Protein AF-A0A448ZBA7-F1 (afdb_monomer)

Radius of gyration: 34.08 Å; Cα contacts (8 Å, |Δi|>4): 14; chains: 1; bounding box: 59×64×87 Å

Solvent-accessible surface area (backbone atoms only — not comparable to full-atom values): 8946 Å² total; per-residue (Å²): 139,86,84,84,80,83,83,83,81,81,78,79,83,84,76,86,77,92,69,89,80,88,81,77,98,78,75,95,77,88,78,64,75,76,60,48,76,76,42,58,74,66,60,37,53,51,51,53,51,51,52,50,52,55,50,51,53,50,54,54,47,51,52,51,49,53,52,51,49,52,52,49,55,52,51,53,49,52,51,52,52,51,53,49,50,52,50,53,52,51,49,52,53,51,51,51,52,51,50,51,52,52,33,56,74,62,66,31,69,70,54,49,56,72,38,78,79,43,42,65,53,51,54,52,52,49,56,53,55,64,68,72,57,78,77,85,70,80,74,77,90,128

InterPro domains:
  IPR004827 Basic-leucine zipper domain [PF00170] (45-99)
  IPR004827 Basic-leucine zipper domain [PS00036] (51-66)
  IPR004827 Basic-leucine zipper domain [PS50217] (46-102)
  IPR004827 Basic-leucine zipper domain [SM00338] (44-108)
  IPR046347 Basic-leucine zipper domain superfamily [SSF57959] (48-104)

pLDDT: mean 72.99, std 20.83, range [39.5, 98.38]

Secondary structure (DSSP, 8-state):
----------------------S------SSSSSGGGTS-HHHHHHHHHHHHHHHHHHHHHHHHHHHHHHHHHHHHHHHHHHHHHHHHHHHHHHHHHHHHHHHHHTT-HHHHTTSHHHHHHHHHHHHHHHHS-GGGG-----

Sequence (142 aa):
MAGEKQDASLAGNKRDSTGETEGDKSGAVGGDDQNEYELDPEKRREARKMRRIMANRRSARESRERRKKLLTDLQDSVENLTTDNAVLTKENFSLRRELITLVEQSGGVASLSMIPNIQASLESARAFANLADPTAGVISDN

Organism: NCBI:txid183589

Mean predicted aligned error: 18.22 Å

Foldseek 3Di:
DDDDDDDDDDDDDDDDDPDDDDDDPDDPPPPCPVCLVVDDPVVSVVVVVVVVVVVVVVVVVVVVVVVVVVVVVVVVVVVVVVVVVVVVVVVVVVVVVVVVVVQVVCVHPVNQCVPVVSVVVVVVVVVVVVVVDPPVPPPDDD

Structure (mmCIF, N/CA/C/O backbone):
data_AF-A0A448ZBA7-F1
#
_entry.id   AF-A0A448ZBA7-F1
#
loop_
_atom_site.group_PDB
_atom_site.id
_atom_site.type_symbol
_atom_site.label_atom_id
_atom_site.label_alt_id
_atom_site.label_comp_id
_atom_site.label_asym_id
_atom_site.label_entity_id
_atom_site.label_seq_id
_atom_site.pdbx_PDB_ins_code
_atom_site.Cartn_x
_atom_site.Cartn_y
_atom_site.Cartn_z
_atom_site.occupancy
_atom_site.B_iso_or_equiv
_atom_site.auth_seq_id
_atom_site.auth_comp_id
_atom_site.auth_asym_id
_atom_site.auth_atom_id
_atom_site.pdbx_PDB_model_num
ATOM 1 N N . MET A 1 1 ? 13.114 55.548 -29.240 1.00 39.59 1 MET A N 1
ATOM 2 C CA . MET A 1 1 ? 12.556 54.303 -28.671 1.00 39.59 1 MET A CA 1
ATOM 3 C C . MET A 1 1 ? 13.566 53.190 -28.901 1.00 39.59 1 MET A C 1
ATOM 5 O O . MET A 1 1 ? 13.627 52.657 -29.999 1.00 39.59 1 MET A O 1
ATOM 9 N N . AL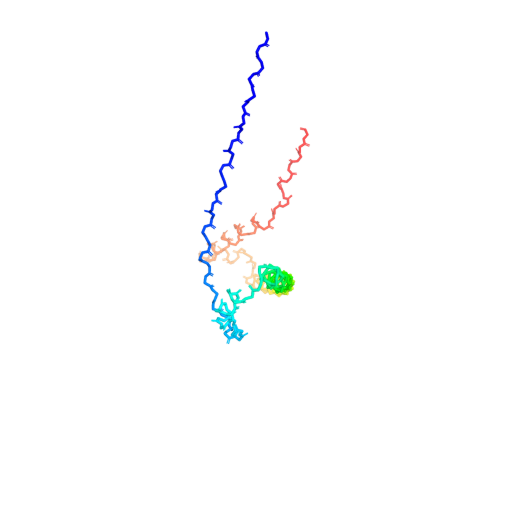A A 1 2 ? 14.418 52.925 -27.911 1.00 39.50 2 ALA A N 1
ATOM 10 C CA . ALA A 1 2 ? 15.331 51.786 -27.909 1.00 39.50 2 ALA A CA 1
ATOM 11 C C . ALA A 1 2 ? 14.647 50.651 -27.136 1.00 39.50 2 ALA A C 1
ATOM 13 O O . ALA A 1 2 ? 14.254 50.849 -25.989 1.00 39.50 2 ALA A O 1
ATOM 14 N N . GLY A 1 3 ? 14.421 49.516 -27.798 1.00 43.66 3 GLY A N 1
ATOM 15 C CA . GLY A 1 3 ? 13.852 48.312 -27.198 1.00 43.66 3 GLY A CA 1
ATOM 16 C C . GLY A 1 3 ? 14.972 47.349 -26.836 1.00 43.66 3 GLY A C 1
ATOM 17 O O . GLY A 1 3 ? 15.535 46.697 -27.711 1.00 43.66 3 GLY A O 1
ATOM 18 N N . GLU A 1 4 ? 15.298 47.295 -25.552 1.00 47.19 4 GLU A N 1
ATOM 19 C CA . GLU A 1 4 ? 16.264 46.381 -24.953 1.00 47.19 4 GLU A CA 1
ATOM 20 C C . GLU A 1 4 ? 15.592 45.009 -24.769 1.00 47.19 4 GLU A C 1
ATOM 22 O O . GLU A 1 4 ? 14.602 44.883 -24.048 1.00 47.19 4 GLU A O 1
ATOM 27 N N . LYS A 1 5 ? 16.072 43.979 -25.476 1.00 54.47 5 LYS A N 1
ATOM 28 C CA . LYS A 1 5 ? 15.645 42.588 -25.266 1.00 54.47 5 LYS A CA 1
ATOM 29 C C . LYS A 1 5 ? 16.631 41.927 -24.309 1.00 54.47 5 LYS A C 1
ATOM 31 O O . LYS A 1 5 ? 17.799 41.769 -24.643 1.00 54.47 5 LYS A O 1
ATOM 36 N N . GLN A 1 6 ? 16.149 41.572 -23.123 1.00 47.88 6 GLN A N 1
ATOM 37 C CA . GLN A 1 6 ? 16.882 40.784 -22.138 1.00 47.88 6 GLN A CA 1
ATOM 38 C C . GLN A 1 6 ? 16.678 39.293 -22.443 1.00 47.88 6 GLN A C 1
ATOM 40 O O . GLN A 1 6 ? 15.571 38.778 -22.298 1.00 47.88 6 GLN A O 1
ATOM 45 N N . ASP A 1 7 ? 17.742 38.606 -22.861 1.00 46.31 7 ASP A N 1
ATOM 46 C CA . ASP A 1 7 ? 17.771 37.147 -22.975 1.00 46.31 7 ASP A CA 1
ATOM 47 C C . ASP A 1 7 ? 18.126 36.543 -21.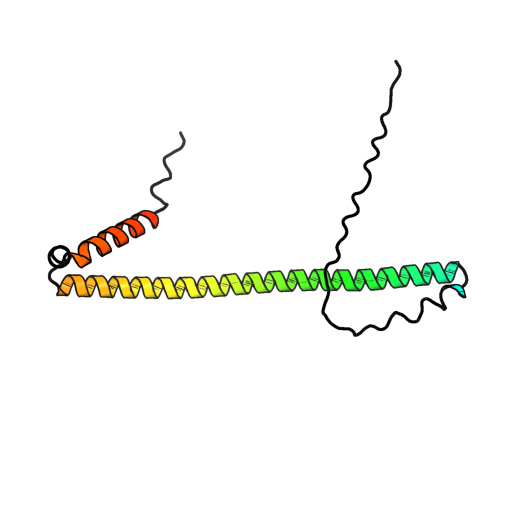608 1.00 46.31 7 ASP A C 1
ATOM 49 O O . ASP A 1 7 ? 19.265 36.604 -21.143 1.00 46.31 7 ASP A O 1
ATOM 53 N N . ALA A 1 8 ? 17.125 35.969 -20.938 1.00 49.56 8 ALA A N 1
ATOM 54 C CA . ALA A 1 8 ? 17.294 35.249 -19.683 1.00 49.56 8 ALA A CA 1
ATOM 55 C C . ALA A 1 8 ? 17.878 33.849 -19.943 1.00 49.56 8 ALA A C 1
ATOM 57 O O . ALA A 1 8 ? 17.187 32.930 -20.388 1.00 49.56 8 ALA A O 1
ATOM 58 N N . SER A 1 9 ? 19.158 33.671 -19.631 1.00 49.47 9 SER A N 1
ATOM 59 C CA . SER A 1 9 ? 19.837 32.378 -19.593 1.00 49.47 9 SER A CA 1
ATOM 60 C C . SER A 1 9 ? 19.557 31.660 -18.263 1.00 49.47 9 SER A C 1
ATOM 62 O O . SER A 1 9 ? 20.280 31.816 -17.282 1.00 49.47 9 SER A O 1
ATOM 64 N N . LEU A 1 10 ? 18.510 30.827 -18.211 1.00 48.38 10 LEU A N 1
ATOM 65 C CA . LEU A 1 10 ? 18.355 29.867 -17.112 1.00 48.38 10 LEU A CA 1
ATOM 66 C C . LEU A 1 10 ? 19.280 28.664 -17.334 1.00 48.38 10 LEU A C 1
ATOM 68 O O . LEU A 1 10 ? 18.988 27.745 -18.100 1.00 48.38 10 LEU A O 1
ATOM 72 N N . ALA A 1 11 ? 20.409 28.689 -16.630 1.00 48.59 11 ALA A N 1
ATOM 73 C CA . ALA A 1 11 ? 21.308 27.562 -16.457 1.00 48.59 11 ALA A CA 1
ATOM 74 C C . ALA A 1 11 ? 20.573 26.383 -15.790 1.00 48.59 11 ALA A C 1
ATOM 76 O O . ALA A 1 11 ? 19.959 26.516 -14.733 1.00 48.59 11 ALA A O 1
ATOM 77 N N . GLY A 1 12 ? 20.635 25.214 -16.429 1.00 41.44 12 GLY A N 1
ATOM 78 C CA . GLY A 1 12 ? 20.056 23.979 -15.917 1.00 41.44 12 GLY A CA 1
ATOM 79 C C . GLY A 1 12 ? 20.821 23.449 -14.705 1.00 41.44 12 GLY A C 1
ATOM 80 O O . GLY A 1 12 ? 22.008 23.134 -14.795 1.00 41.44 12 GLY A O 1
ATOM 81 N N . ASN A 1 13 ? 20.114 23.285 -13.587 1.00 45.22 13 ASN A N 1
ATOM 82 C CA . ASN A 1 13 ? 20.595 22.547 -12.423 1.00 45.22 13 ASN A CA 1
ATOM 83 C C . ASN A 1 13 ? 20.812 21.070 -12.786 1.00 45.22 13 ASN A C 1
ATOM 85 O O . ASN A 1 13 ? 19.856 20.300 -12.908 1.00 45.22 13 ASN A O 1
ATOM 89 N N . LYS A 1 14 ? 22.079 20.656 -12.895 1.00 51.00 14 LYS A N 1
ATOM 90 C CA . LYS A 1 14 ? 22.478 19.250 -12.771 1.00 51.00 14 LYS A CA 1
ATOM 91 C C . LYS A 1 14 ? 22.204 18.810 -11.333 1.00 51.00 14 LYS A C 1
ATOM 93 O O . LYS A 1 14 ? 22.916 19.216 -10.421 1.00 51.00 14 LYS A O 1
ATOM 98 N N . ARG A 1 15 ? 21.167 17.997 -11.130 1.00 53.56 15 ARG A N 1
ATOM 99 C CA . ARG A 1 15 ? 21.021 17.210 -9.905 1.00 53.56 15 ARG A CA 1
ATOM 100 C C . ARG A 1 15 ? 21.682 15.861 -10.130 1.00 53.56 15 ARG A C 1
ATOM 102 O O . ARG A 1 15 ? 21.226 15.066 -10.946 1.00 53.56 15 ARG A O 1
ATOM 109 N N . ASP A 1 16 ? 22.794 15.703 -9.433 1.00 47.88 16 ASP A N 1
ATOM 110 C CA . ASP A 1 16 ? 23.469 14.450 -9.151 1.00 47.88 16 ASP A CA 1
ATOM 111 C C . ASP A 1 16 ? 22.479 13.517 -8.434 1.00 47.88 16 ASP A C 1
ATOM 113 O O . ASP A 1 16 ? 21.845 13.915 -7.454 1.00 47.88 16 ASP A O 1
ATOM 117 N N . SER A 1 17 ? 22.266 12.318 -8.970 1.00 47.03 17 SER A N 1
ATOM 118 C CA . SER A 1 17 ? 21.442 11.287 -8.334 1.00 47.03 17 SER A CA 1
ATOM 119 C C . SER A 1 17 ? 22.196 9.965 -8.373 1.00 47.03 17 SER A C 1
ATOM 121 O O . SER A 1 17 ? 21.884 9.057 -9.146 1.00 47.03 17 SER A O 1
ATOM 123 N N . THR A 1 18 ? 23.220 9.882 -7.534 1.00 51.94 18 THR A N 1
ATOM 124 C CA . THR A 1 18 ? 23.802 8.638 -7.035 1.00 51.94 18 THR A CA 1
ATOM 125 C C . THR A 1 18 ? 22.776 7.950 -6.130 1.00 51.94 18 THR A C 1
ATOM 127 O O . THR A 1 18 ? 22.766 8.107 -4.915 1.00 51.94 18 THR A O 1
ATOM 130 N N . GLY A 1 19 ? 21.838 7.238 -6.756 1.00 44.12 19 GLY A N 1
ATOM 131 C CA . GLY A 1 19 ? 20.926 6.308 -6.096 1.00 44.12 19 GLY A CA 1
ATOM 132 C C . GLY A 1 19 ? 21.393 4.888 -6.374 1.00 44.12 19 GLY A C 1
ATOM 133 O O . GLY A 1 19 ? 21.335 4.430 -7.513 1.00 44.12 19 GLY A O 1
ATOM 134 N N . GLU A 1 20 ? 21.902 4.237 -5.339 1.00 48.50 20 GLU A N 1
ATOM 135 C CA . GLU A 1 20 ? 22.375 2.859 -5.344 1.00 48.50 20 GLU A CA 1
ATOM 136 C C . GLU A 1 20 ? 21.278 1.903 -5.835 1.00 48.50 20 GLU A C 1
ATOM 138 O O . GLU A 1 20 ? 20.180 1.842 -5.283 1.00 48.50 20 GLU A O 1
ATOM 143 N N . THR A 1 21 ? 21.573 1.151 -6.895 1.00 49.09 21 THR A N 1
ATOM 144 C CA . THR A 1 21 ? 20.752 0.028 -7.354 1.00 49.09 21 THR A CA 1
ATOM 145 C C . THR A 1 21 ? 21.504 -1.268 -7.092 1.00 49.09 21 THR A C 1
ATOM 147 O O . THR A 1 21 ? 22.308 -1.708 -7.915 1.00 49.09 21 THR A O 1
ATOM 150 N N . GLU A 1 22 ? 21.228 -1.889 -5.948 1.00 52.25 22 GLU A N 1
ATOM 151 C CA . GLU A 1 22 ? 21.391 -3.330 -5.774 1.00 52.25 22 GLU A CA 1
ATOM 152 C C . GLU A 1 22 ? 20.176 -4.023 -6.407 1.00 52.25 22 GLU A C 1
ATOM 154 O O . GLU A 1 22 ? 19.037 -3.793 -6.003 1.00 52.25 22 GLU A O 1
ATOM 159 N N . GLY A 1 23 ? 20.394 -4.835 -7.446 1.00 42.50 23 GLY A N 1
ATOM 160 C CA . GLY A 1 23 ? 19.308 -5.581 -8.083 1.00 42.50 23 GLY A CA 1
ATOM 161 C C . GLY A 1 23 ? 19.624 -6.087 -9.487 1.00 42.50 23 GLY A C 1
ATOM 162 O O . GLY A 1 23 ? 19.322 -5.428 -10.473 1.00 42.50 23 GLY A O 1
ATOM 163 N N . ASP A 1 24 ? 20.182 -7.295 -9.530 1.00 40.81 24 ASP A N 1
ATOM 164 C CA . ASP A 1 24 ? 20.333 -8.210 -10.668 1.00 40.81 24 ASP A CA 1
ATOM 165 C C . ASP A 1 24 ? 21.314 -7.833 -11.800 1.00 40.81 24 ASP A C 1
ATOM 167 O O . ASP A 1 24 ? 20.996 -7.230 -12.828 1.00 40.81 24 ASP A O 1
ATOM 171 N N . LYS A 1 25 ? 22.555 -8.307 -11.622 1.00 51.38 25 LYS A N 1
ATOM 172 C CA . LYS A 1 25 ? 23.592 -8.414 -12.653 1.00 51.38 25 LYS A CA 1
ATOM 173 C C . LYS A 1 25 ? 23.220 -9.518 -13.656 1.00 51.38 25 LYS A C 1
ATOM 175 O O . LYS A 1 25 ? 23.846 -10.571 -13.683 1.00 51.38 25 LYS A O 1
ATOM 180 N N . SER A 1 26 ? 22.245 -9.267 -14.525 1.00 48.94 26 SER A N 1
ATOM 181 C CA . SER A 1 26 ? 21.996 -10.093 -15.713 1.00 48.94 26 SER A CA 1
ATOM 182 C C . SER A 1 26 ? 21.792 -9.196 -16.944 1.00 48.94 26 SER A C 1
ATOM 184 O O . SER A 1 26 ? 20.703 -8.799 -17.356 1.00 48.94 26 SER A O 1
ATOM 186 N N . GLY A 1 27 ? 22.913 -8.768 -17.517 1.00 42.66 27 GLY A N 1
ATOM 187 C CA . GLY A 1 27 ? 22.908 -7.877 -18.670 1.00 42.66 27 GLY A CA 1
ATOM 188 C C . GLY A 1 27 ? 24.297 -7.376 -18.992 1.00 42.66 27 GLY A C 1
ATOM 189 O O . GLY A 1 27 ? 24.563 -6.182 -18.901 1.00 42.66 27 GLY A O 1
ATOM 190 N N . ALA A 1 28 ? 25.186 -8.303 -19.330 1.00 51.19 28 ALA A N 1
ATOM 191 C CA . ALA A 1 28 ? 26.465 -8.006 -19.946 1.00 51.19 28 ALA A CA 1
ATOM 192 C C . ALA A 1 28 ? 26.266 -7.099 -21.177 1.00 51.19 28 ALA A C 1
ATOM 194 O O . ALA A 1 28 ? 25.898 -7.572 -22.244 1.00 51.19 28 ALA A O 1
ATOM 195 N N . VAL A 1 29 ? 26.497 -5.793 -21.032 1.00 51.31 29 VAL A N 1
ATOM 196 C CA . VAL A 1 29 ? 26.700 -4.858 -22.153 1.00 51.31 29 VAL A CA 1
ATOM 197 C C . VAL A 1 29 ? 27.806 -3.879 -21.758 1.00 51.31 29 VAL A C 1
ATOM 199 O O . VAL A 1 29 ? 27.622 -2.671 -21.700 1.00 51.31 29 VAL A O 1
ATOM 202 N N . GLY A 1 30 ? 28.963 -4.432 -21.403 1.00 48.56 30 GLY A N 1
ATOM 203 C CA . GLY A 1 30 ? 30.212 -3.685 -21.227 1.00 48.56 30 GLY A CA 1
ATOM 204 C C . GLY A 1 30 ? 31.270 -4.054 -22.270 1.00 48.56 30 GLY A C 1
ATOM 205 O O . GLY A 1 30 ? 32.437 -3.749 -22.066 1.00 48.56 30 GLY A O 1
ATOM 206 N N . GLY A 1 31 ? 30.886 -4.765 -23.340 1.00 47.88 31 GLY A N 1
ATOM 207 C CA . GLY A 1 31 ? 31.829 -5.430 -24.248 1.00 47.88 31 GLY A CA 1
ATOM 208 C C . GLY A 1 31 ? 31.741 -5.061 -25.730 1.00 47.88 31 GLY A C 1
ATOM 209 O O . GLY A 1 31 ? 32.517 -5.612 -26.495 1.00 47.88 31 GLY A O 1
ATOM 210 N N . ASP A 1 32 ? 30.842 -4.162 -26.151 1.00 54.97 32 ASP A N 1
ATOM 211 C CA . ASP A 1 32 ? 30.655 -3.843 -27.586 1.00 54.97 32 ASP A CA 1
ATOM 212 C C . ASP A 1 32 ? 30.938 -2.371 -27.943 1.00 54.97 32 ASP A C 1
ATOM 214 O O . ASP A 1 32 ? 30.754 -1.934 -29.074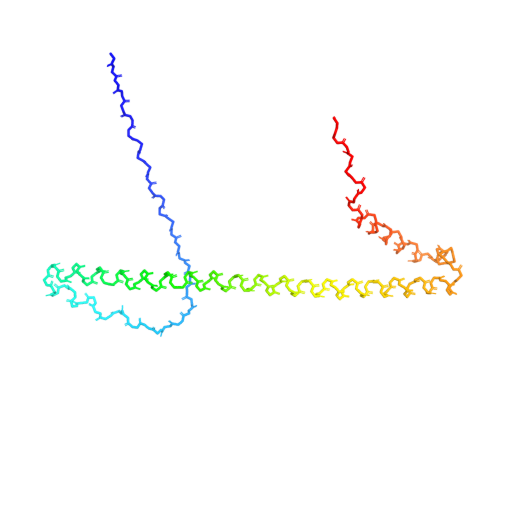 1.00 54.97 32 ASP A O 1
ATOM 218 N N . ASP A 1 33 ? 31.417 -1.580 -26.978 1.00 56.56 33 ASP A N 1
ATOM 219 C CA . ASP A 1 33 ? 31.770 -0.169 -27.208 1.00 56.56 33 ASP A CA 1
ATOM 220 C C . ASP A 1 33 ? 33.112 -0.025 -27.954 1.00 56.56 33 ASP A C 1
ATOM 222 O O . ASP A 1 33 ? 33.391 1.015 -28.548 1.00 56.56 33 ASP A O 1
ATOM 226 N N . GLN A 1 34 ? 33.941 -1.079 -27.963 1.00 54.59 34 GLN A N 1
ATOM 227 C CA . GLN A 1 34 ? 35.243 -1.065 -28.640 1.00 54.59 34 GLN A CA 1
ATOM 228 C C . GLN A 1 34 ? 35.119 -1.224 -30.166 1.00 54.59 34 GLN A C 1
ATOM 230 O O . GLN A 1 34 ? 35.877 -0.592 -30.895 1.00 54.59 34 GLN A O 1
ATOM 235 N N . ASN A 1 35 ? 34.106 -1.948 -30.661 1.00 58.16 35 ASN A N 1
ATOM 236 C CA . ASN A 1 35 ? 33.836 -2.099 -32.102 1.00 58.16 35 ASN A CA 1
ATOM 237 C C . ASN A 1 35 ? 33.066 -0.909 -32.694 1.00 58.16 35 ASN A C 1
ATOM 239 O O . ASN A 1 35 ? 32.974 -0.740 -33.911 1.00 58.16 35 ASN A O 1
ATOM 243 N N . GLU A 1 36 ? 32.495 -0.053 -31.843 1.00 59.38 36 GLU A N 1
ATOM 244 C CA . GLU A 1 36 ? 31.679 1.074 -32.283 1.00 59.38 36 GLU A CA 1
ATOM 245 C C . GLU A 1 36 ? 32.505 2.116 -33.064 1.00 59.38 36 GLU A C 1
ATOM 247 O O . GLU A 1 36 ? 31.980 2.794 -33.955 1.00 59.38 36 GLU A O 1
ATOM 252 N N . TYR A 1 37 ? 33.809 2.213 -32.774 1.00 58.22 37 TYR A N 1
ATOM 253 C CA . TYR A 1 37 ? 34.741 3.126 -33.439 1.00 58.22 37 TYR A CA 1
ATOM 254 C C . TYR A 1 37 ? 35.233 2.640 -34.812 1.00 58.22 37 TYR A C 1
ATOM 256 O O . TYR A 1 37 ? 35.667 3.475 -35.608 1.00 58.22 37 TYR A O 1
ATOM 264 N N . GLU A 1 38 ? 35.093 1.347 -35.114 1.00 67.88 38 GLU A N 1
ATOM 265 C CA . GLU A 1 38 ? 35.417 0.750 -36.421 1.00 67.88 38 GLU A CA 1
ATOM 266 C C . GLU A 1 38 ? 34.238 0.800 -37.409 1.00 67.88 38 GLU A C 1
ATOM 268 O O . GLU A 1 38 ? 34.408 0.594 -38.610 1.00 67.88 38 GLU A O 1
ATOM 273 N N . LEU A 1 39 ? 33.033 1.129 -36.930 1.00 67.12 39 LEU A N 1
ATOM 274 C CA . LEU A 1 39 ? 31.866 1.345 -37.780 1.00 67.12 39 LEU A CA 1
ATOM 275 C C . LEU A 1 39 ? 31.932 2.704 -38.491 1.00 67.12 39 LEU A C 1
ATOM 277 O O . LEU A 1 39 ? 32.268 3.729 -37.882 1.00 67.12 39 LEU A O 1
ATOM 281 N N . ASP A 1 40 ? 31.508 2.701 -39.758 1.00 79.81 40 ASP A N 1
ATOM 282 C CA . ASP A 1 40 ? 31.203 3.891 -40.561 1.00 79.81 40 ASP A CA 1
ATOM 283 C C . ASP A 1 40 ? 30.324 4.876 -39.749 1.00 79.81 40 ASP A C 1
ATOM 285 O O . ASP A 1 40 ? 29.376 4.428 -39.083 1.00 79.81 40 ASP A O 1
ATOM 289 N N . PRO A 1 41 ? 30.621 6.195 -39.732 1.00 83.06 41 PRO A N 1
ATOM 290 C CA . PRO A 1 41 ? 29.890 7.211 -38.974 1.00 83.06 41 PRO A CA 1
ATOM 291 C C . PRO A 1 41 ? 28.360 7.094 -38.957 1.00 83.06 41 PRO A C 1
ATOM 293 O O . PRO A 1 41 ? 27.734 7.420 -37.945 1.00 83.06 41 PRO A O 1
ATOM 296 N N . GLU A 1 42 ? 27.746 6.640 -40.048 1.00 84.19 42 GLU A N 1
ATOM 297 C CA . GLU A 1 42 ? 26.297 6.452 -40.144 1.00 84.19 42 GLU A CA 1
ATOM 298 C C . GLU A 1 42 ? 25.809 5.247 -39.325 1.00 84.19 42 GLU A C 1
ATOM 300 O O . GLU A 1 42 ? 24.939 5.394 -38.461 1.00 84.19 42 GLU A O 1
ATOM 305 N N . LYS A 1 43 ? 26.467 4.090 -39.465 1.00 86.75 43 LYS A N 1
ATOM 306 C CA . LYS A 1 43 ? 26.177 2.879 -38.676 1.00 86.75 43 LYS A CA 1
ATOM 307 C C . LYS A 1 43 ? 26.368 3.112 -37.177 1.00 86.75 43 LYS A C 1
ATOM 309 O O . LYS A 1 43 ? 25.590 2.614 -36.363 1.00 86.75 43 LYS A O 1
ATOM 314 N N . ARG A 1 44 ? 27.348 3.939 -36.792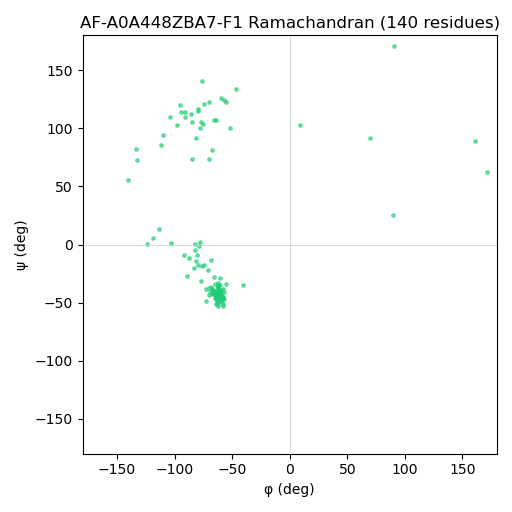 1.00 87.00 44 ARG A N 1
ATOM 315 C CA . ARG A 1 44 ? 27.554 4.350 -35.392 1.00 87.00 44 ARG A CA 1
ATOM 316 C C . ARG A 1 44 ? 26.363 5.129 -34.830 1.00 87.00 44 ARG A C 1
ATOM 318 O O . ARG A 1 44 ? 25.929 4.891 -33.700 1.00 87.00 44 ARG A O 1
ATOM 325 N N . ARG A 1 45 ? 25.809 6.066 -35.607 1.00 88.25 45 ARG A N 1
ATOM 326 C CA . ARG A 1 45 ? 24.627 6.847 -35.196 1.00 88.25 45 ARG A CA 1
ATOM 327 C C . ARG A 1 45 ? 23.408 5.948 -35.021 1.00 88.25 45 ARG A C 1
ATOM 329 O O . ARG A 1 45 ? 22.667 6.116 -34.049 1.00 88.25 45 ARG A O 1
ATOM 336 N N . GLU A 1 46 ? 23.221 4.985 -35.917 1.00 89.94 46 GLU A N 1
ATOM 337 C CA . GLU A 1 46 ? 22.135 4.008 -35.831 1.00 89.94 46 GLU A CA 1
ATOM 338 C C . GLU A 1 46 ? 22.272 3.100 -34.606 1.00 89.94 46 GLU A C 1
ATOM 340 O O . GLU A 1 46 ? 21.310 2.961 -33.847 1.00 89.94 46 GLU A O 1
ATOM 345 N N . ALA A 1 47 ? 23.470 2.571 -34.336 1.00 89.69 47 ALA A N 1
ATOM 346 C CA . ALA A 1 47 ? 23.739 1.747 -33.158 1.00 89.69 47 ALA A CA 1
ATOM 347 C C . ALA A 1 47 ? 23.427 2.495 -31.848 1.00 89.69 47 ALA A C 1
ATOM 349 O O . ALA A 1 47 ? 22.700 1.985 -30.989 1.00 89.69 47 ALA A O 1
ATOM 350 N N . ARG A 1 48 ? 23.870 3.756 -31.722 1.00 91.38 48 ARG A N 1
ATOM 351 C CA . ARG A 1 48 ? 23.540 4.616 -30.568 1.00 91.38 48 ARG A CA 1
ATOM 352 C C . 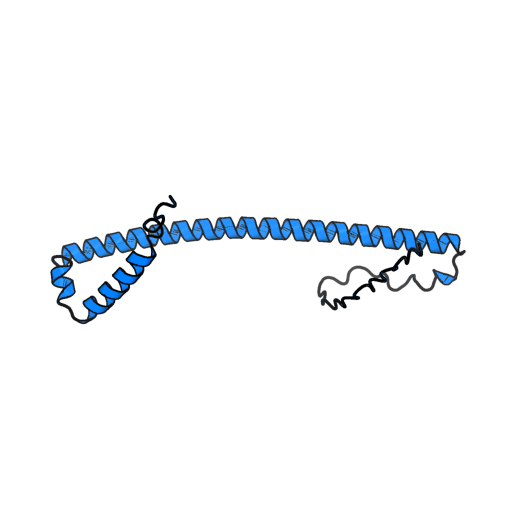ARG A 1 48 ? 22.044 4.862 -30.436 1.00 91.38 48 ARG A C 1
ATOM 354 O O . ARG A 1 48 ? 21.499 4.801 -29.331 1.00 91.38 48 ARG A O 1
ATOM 361 N N . LYS A 1 49 ? 21.361 5.138 -31.550 1.00 94.56 49 LYS A N 1
ATOM 362 C CA . LYS A 1 49 ? 19.908 5.343 -31.569 1.00 94.56 49 LYS A CA 1
ATOM 363 C C . LYS A 1 49 ? 19.182 4.087 -31.090 1.00 94.56 49 LYS A C 1
ATOM 365 O O . LYS A 1 49 ? 18.306 4.195 -30.234 1.00 94.56 49 LYS A O 1
ATOM 370 N N . MET A 1 50 ? 19.578 2.913 -31.575 1.00 92.19 50 MET A N 1
ATOM 371 C CA . MET A 1 50 ? 19.003 1.633 -31.162 1.00 92.19 50 MET A CA 1
ATOM 372 C C . MET A 1 50 ? 19.257 1.339 -29.682 1.00 92.19 50 MET A C 1
ATOM 374 O O . MET A 1 50 ? 18.314 0.998 -28.965 1.00 92.19 50 MET A O 1
ATOM 378 N N . ARG A 1 51 ? 20.479 1.574 -29.185 1.00 92.75 51 ARG A N 1
ATOM 379 C CA . ARG A 1 51 ? 20.814 1.445 -27.756 1.00 92.75 51 ARG A CA 1
ATOM 380 C C . ARG A 1 51 ? 19.929 2.352 -26.899 1.00 92.75 51 ARG A C 1
ATOM 382 O O . ARG A 1 51 ? 19.345 1.898 -25.916 1.00 92.75 51 ARG A O 1
ATOM 389 N N . ARG A 1 52 ? 19.743 3.610 -27.315 1.00 96.50 52 ARG A N 1
ATOM 390 C CA . ARG A 1 52 ? 18.870 4.573 -26.625 1.00 96.50 52 ARG A CA 1
ATOM 391 C C . ARG A 1 52 ? 17.411 4.122 -26.605 1.00 96.50 52 ARG A C 1
ATOM 393 O O . ARG A 1 52 ? 16.756 4.244 -25.573 1.00 96.50 52 ARG A O 1
ATOM 400 N N . ILE A 1 53 ? 16.898 3.609 -27.724 1.00 97.06 53 ILE A N 1
ATOM 401 C CA . ILE A 1 53 ? 15.519 3.112 -27.820 1.00 97.06 53 ILE A CA 1
ATOM 402 C C . ILE A 1 53 ? 15.313 1.925 -26.875 1.00 97.06 53 ILE A C 1
ATOM 404 O O . ILE A 1 53 ? 14.338 1.910 -26.127 1.00 97.06 53 ILE A O 1
ATOM 408 N N . MET A 1 54 ? 16.237 0.960 -26.858 1.00 95.62 54 MET A N 1
ATOM 409 C CA . MET A 1 54 ? 16.139 -0.204 -25.973 1.00 95.62 54 MET A CA 1
ATOM 410 C C . MET A 1 54 ? 16.239 0.184 -24.495 1.00 95.62 54 MET A C 1
ATOM 412 O O . MET A 1 54 ? 15.440 -0.292 -23.687 1.00 95.62 54 MET A O 1
ATOM 416 N N . ALA A 1 55 ? 17.151 1.096 -24.147 1.00 96.31 55 ALA A N 1
ATOM 417 C CA . ALA A 1 55 ? 17.273 1.617 -22.789 1.00 96.31 55 ALA A CA 1
ATOM 418 C C . ALA A 1 55 ? 15.985 2.327 -22.345 1.00 96.31 55 ALA A C 1
ATOM 420 O O . ALA A 1 55 ? 15.418 1.982 -21.311 1.00 96.31 55 ALA A O 1
ATOM 421 N N . ASN A 1 56 ? 15.455 3.243 -23.164 1.00 97.56 56 ASN A N 1
ATOM 422 C CA . ASN A 1 56 ? 14.207 3.941 -22.855 1.00 97.56 56 ASN A CA 1
ATOM 423 C C . ASN A 1 56 ? 13.023 2.970 -22.733 1.00 97.56 56 ASN A C 1
ATOM 425 O O . ASN A 1 56 ? 12.212 3.103 -21.819 1.00 97.56 56 ASN A O 1
ATOM 429 N N . ARG A 1 57 ? 12.961 1.947 -23.594 1.00 98.00 57 ARG A N 1
ATOM 430 C CA . ARG A 1 57 ? 11.948 0.889 -23.513 1.00 98.00 57 ARG A CA 1
ATOM 431 C C . ARG A 1 57 ? 12.020 0.139 -22.182 1.00 98.00 57 ARG A C 1
ATOM 433 O O . ARG A 1 57 ? 10.973 -0.109 -21.582 1.00 98.00 57 ARG A O 1
ATOM 440 N N . ARG A 1 58 ? 13.226 -0.204 -21.716 1.00 97.44 58 ARG A N 1
ATOM 441 C CA . ARG A 1 58 ? 13.439 -0.869 -20.422 1.00 97.44 58 ARG A CA 1
ATOM 442 C C . ARG A 1 58 ? 13.001 0.034 -19.269 1.00 97.44 58 ARG A C 1
ATOM 444 O O . ARG A 1 58 ? 12.159 -0.379 -18.479 1.00 97.44 58 ARG A O 1
ATOM 451 N N . SER A 1 59 ? 13.466 1.283 -19.241 1.00 97.06 59 SER A N 1
ATOM 452 C CA . SER A 1 59 ? 13.116 2.246 -18.189 1.00 97.06 59 SER A CA 1
ATOM 453 C C . SER A 1 59 ? 11.619 2.571 -18.153 1.00 97.06 59 SER A C 1
ATOM 455 O O . SER A 1 59 ? 11.039 2.709 -17.080 1.00 97.06 59 SER A O 1
ATOM 457 N N . ALA A 1 60 ? 10.959 2.658 -19.312 1.00 97.69 60 ALA A N 1
ATOM 458 C CA . ALA A 1 60 ? 9.518 2.881 -19.384 1.00 97.69 60 ALA A CA 1
ATOM 459 C C . ALA A 1 60 ? 8.723 1.692 -18.824 1.00 97.69 60 ALA A C 1
ATOM 461 O O . ALA A 1 60 ? 7.717 1.899 -18.144 1.00 97.69 60 ALA A O 1
ATOM 462 N N . ARG A 1 61 ? 9.165 0.453 -19.087 1.00 98.12 61 ARG A N 1
ATOM 463 C CA . ARG A 1 61 ? 8.561 -0.748 -18.494 1.00 98.12 61 ARG A CA 1
ATOM 464 C C . ARG A 1 61 ? 8.725 -0.739 -16.976 1.00 98.12 61 ARG A C 1
ATOM 466 O O . ARG A 1 61 ? 7.729 -0.843 -16.272 1.00 98.12 61 ARG A O 1
ATOM 473 N N . GLU A 1 62 ? 9.943 -0.529 -16.495 1.00 98.00 62 GLU A N 1
ATOM 474 C CA . GLU A 1 62 ? 10.249 -0.521 -15.064 1.00 98.00 62 GLU A CA 1
ATOM 475 C C . GLU A 1 62 ? 9.473 0.579 -14.318 1.00 98.00 62 GLU A C 1
ATOM 477 O O . GLU A 1 62 ? 8.925 0.353 -13.244 1.00 98.00 62 GLU A O 1
ATOM 482 N N . SER A 1 63 ? 9.332 1.766 -14.919 1.00 98.25 63 SER A N 1
ATOM 483 C CA . SER A 1 63 ? 8.514 2.846 -14.357 1.00 98.25 63 SER A CA 1
ATOM 484 C C . SER A 1 63 ? 7.039 2.448 -14.218 1.00 98.25 63 SER A C 1
ATOM 486 O O . SER A 1 63 ? 6.411 2.742 -13.196 1.00 98.25 63 SER A O 1
ATOM 488 N N . ARG A 1 64 ? 6.482 1.749 -15.217 1.00 98.19 64 ARG A N 1
ATOM 489 C CA . ARG A 1 64 ? 5.108 1.225 -15.155 1.00 98.19 64 ARG A CA 1
ATOM 490 C C . ARG A 1 64 ? 4.971 0.138 -14.093 1.00 98.19 64 ARG A C 1
ATOM 492 O O . ARG A 1 64 ? 3.988 0.152 -13.361 1.00 98.19 64 ARG A O 1
ATOM 499 N N . GLU A 1 65 ? 5.942 -0.765 -13.991 1.00 98.06 65 GLU A N 1
ATOM 500 C CA . GLU A 1 65 ? 5.965 -1.828 -12.979 1.00 98.06 65 GLU A CA 1
ATOM 501 C C . GLU A 1 65 ? 6.043 -1.253 -11.564 1.00 98.06 65 GLU A C 1
ATOM 503 O O . GLU A 1 65 ? 5.229 -1.625 -10.723 1.00 98.06 65 GLU A O 1
ATOM 508 N N . ARG A 1 66 ? 6.918 -0.270 -11.318 1.00 98.31 66 ARG A N 1
ATOM 509 C CA . ARG A 1 66 ? 7.000 0.436 -10.029 1.00 98.31 66 ARG A CA 1
ATOM 510 C C . ARG A 1 66 ? 5.686 1.113 -9.655 1.00 98.31 66 ARG A C 1
ATOM 512 O O . ARG A 1 66 ? 5.237 0.984 -8.522 1.00 98.31 66 ARG A O 1
ATOM 519 N N . ARG A 1 67 ? 5.036 1.796 -10.607 1.00 98.12 67 ARG A N 1
ATOM 520 C CA . ARG A 1 67 ? 3.719 2.410 -10.367 1.00 98.12 67 ARG A CA 1
ATOM 521 C C . ARG A 1 67 ? 2.652 1.361 -10.063 1.00 98.12 67 ARG A C 1
ATOM 523 O O . ARG A 1 67 ? 1.846 1.576 -9.167 1.00 98.12 67 ARG A O 1
ATOM 530 N N . LYS A 1 68 ? 2.636 0.252 -10.808 1.00 98.38 68 LYS A N 1
ATOM 531 C CA . LYS A 1 68 ? 1.688 -0.843 -10.581 1.00 98.38 68 LYS A CA 1
ATOM 532 C C . LYS A 1 68 ? 1.882 -1.445 -9.191 1.00 98.38 68 LYS A C 1
ATOM 534 O O . LYS A 1 68 ? 0.901 -1.597 -8.481 1.00 98.38 68 LYS A O 1
ATOM 539 N N . LYS A 1 69 ? 3.132 -1.718 -8.804 1.00 98.25 69 LYS A N 1
ATOM 540 C CA . LYS A 1 69 ? 3.474 -2.232 -7.477 1.00 98.25 69 LYS A CA 1
ATOM 541 C C . LYS A 1 69 ? 2.992 -1.289 -6.378 1.00 98.25 69 LYS A C 1
ATOM 543 O O . LYS A 1 69 ? 2.248 -1.723 -5.520 1.00 98.25 69 LYS A O 1
ATOM 548 N N . LEU A 1 70 ? 3.318 0.004 -6.468 1.00 98.25 70 LEU A N 1
ATOM 549 C CA . LEU A 1 70 ? 2.855 0.991 -5.488 1.00 98.25 70 LEU A CA 1
ATOM 550 C C . LEU A 1 70 ? 1.325 1.030 -5.380 1.00 98.25 70 LEU A C 1
ATOM 552 O O . LEU A 1 70 ? 0.795 1.150 -4.285 1.00 98.25 70 LEU A O 1
ATOM 556 N N . LEU A 1 71 ? 0.610 0.942 -6.505 1.00 98.38 71 LEU A N 1
ATOM 557 C CA . LEU A 1 71 ? -0.851 0.916 -6.483 1.00 98.38 71 LEU A CA 1
ATOM 558 C C . LEU A 1 71 ? -1.380 -0.323 -5.751 1.00 98.38 71 LEU A C 1
ATOM 560 O O . LEU A 1 71 ? -2.292 -0.187 -4.945 1.00 98.38 71 LEU A O 1
ATOM 564 N N . THR A 1 72 ? -0.799 -1.494 -6.016 1.00 98.19 72 THR A N 1
ATOM 565 C CA . THR A 1 72 ? -1.141 -2.737 -5.315 1.00 98.19 72 THR A CA 1
ATOM 566 C C . THR A 1 72 ? -0.817 -2.637 -3.825 1.00 98.19 72 THR A C 1
ATOM 568 O O . THR A 1 72 ? -1.707 -2.840 -3.014 1.00 98.19 72 THR A O 1
ATOM 571 N N . ASP A 1 73 ? 0.388 -2.195 -3.459 1.00 98.12 73 ASP A N 1
ATOM 572 C CA . ASP A 1 73 ? 0.802 -2.039 -2.059 1.00 98.12 73 ASP A CA 1
ATOM 573 C C . ASP A 1 73 ? -0.143 -1.085 -1.291 1.00 98.12 73 ASP A C 1
ATOM 575 O O . ASP A 1 73 ? -0.477 -1.319 -0.130 1.00 98.12 73 ASP A O 1
ATOM 579 N N . LEU A 1 74 ? -0.612 -0.009 -1.939 1.00 98.31 74 LEU A N 1
ATOM 580 C CA . LEU A 1 74 ? -1.589 0.915 -1.352 1.00 98.31 74 LEU A CA 1
ATOM 581 C C . LEU A 1 74 ? -2.975 0.281 -1.192 1.00 98.31 74 LEU A C 1
ATOM 583 O O . LEU A 1 74 ? -3.630 0.521 -0.180 1.00 98.31 74 LEU A O 1
ATOM 587 N N . GLN A 1 75 ? -3.431 -0.498 -2.173 1.00 98.06 75 GLN A N 1
ATOM 588 C CA . GLN A 1 75 ? -4.703 -1.220 -2.089 1.00 98.06 75 GLN A CA 1
ATOM 589 C C . GLN A 1 75 ? -4.676 -2.232 -0.941 1.00 98.06 75 GLN A C 1
ATOM 591 O O . GLN A 1 75 ? -5.565 -2.193 -0.091 1.00 98.06 75 GLN A O 1
ATOM 596 N N . ASP A 1 76 ? -3.613 -3.032 -0.858 1.00 98.12 76 ASP A N 1
ATOM 597 C CA . ASP A 1 76 ? -3.405 -4.015 0.206 1.00 98.12 76 ASP A CA 1
ATOM 598 C C . ASP A 1 76 ? -3.326 -3.326 1.578 1.00 98.12 76 ASP A C 1
ATOM 600 O O . ASP A 1 76 ? -3.915 -3.783 2.555 1.00 98.12 76 ASP A O 1
ATOM 604 N N . SER A 1 77 ? -2.648 -2.174 1.669 1.00 98.06 77 SER A N 1
ATOM 605 C CA . SER A 1 77 ? -2.581 -1.405 2.916 1.00 98.06 77 SER A CA 1
ATOM 606 C C . SER A 1 77 ? -3.947 -0.885 3.358 1.00 98.06 77 SER A C 1
ATOM 608 O O . SER A 1 77 ? -4.226 -0.888 4.555 1.00 98.06 77 SER A O 1
ATOM 610 N N . VAL A 1 78 ? -4.785 -0.408 2.437 1.00 98.19 78 VAL A N 1
ATOM 611 C CA . VAL A 1 78 ? -6.137 0.060 2.774 1.00 98.19 78 VAL A CA 1
ATOM 612 C C . VAL A 1 78 ? -7.007 -1.105 3.222 1.00 98.19 78 VAL A C 1
ATOM 614 O O . VAL A 1 78 ? -7.727 -0.966 4.210 1.00 98.19 78 VAL A O 1
ATOM 617 N N . GLU A 1 79 ? -6.929 -2.244 2.536 1.00 97.94 79 GLU A N 1
ATOM 618 C CA . GLU A 1 79 ? -7.647 -3.458 2.921 1.00 97.94 79 GLU A CA 1
ATOM 619 C C . GLU A 1 79 ? -7.256 -3.892 4.337 1.00 97.94 79 GLU A C 1
ATOM 621 O O . GLU A 1 79 ? -8.125 -3.960 5.206 1.00 97.94 79 GLU A O 1
ATOM 626 N N . ASN A 1 80 ? -5.955 -4.043 4.601 1.00 97.69 80 ASN A N 1
ATOM 627 C CA . ASN A 1 80 ? -5.435 -4.438 5.911 1.00 97.69 80 ASN A CA 1
ATOM 628 C C . ASN A 1 80 ? -5.838 -3.454 7.020 1.00 97.69 80 ASN A C 1
ATOM 630 O O . ASN A 1 80 ? -6.338 -3.853 8.067 1.00 97.69 80 ASN A O 1
ATOM 634 N N . LEU A 1 81 ? -5.689 -2.144 6.790 1.00 97.56 81 LEU A N 1
ATOM 635 C CA . LEU A 1 81 ? -6.087 -1.141 7.783 1.00 97.56 81 LEU A CA 1
ATOM 636 C C . LEU A 1 81 ? -7.599 -1.149 8.033 1.00 97.56 81 LEU A C 1
ATOM 638 O O . LEU A 1 81 ? -8.038 -0.910 9.156 1.00 97.56 81 LEU A O 1
ATOM 642 N N . THR A 1 82 ? -8.403 -1.433 7.008 1.00 97.06 82 THR A N 1
ATOM 643 C CA . THR A 1 82 ? -9.861 -1.534 7.143 1.00 97.06 82 THR A CA 1
ATOM 644 C C . THR A 1 82 ? -10.249 -2.773 7.945 1.00 97.06 82 THR A C 1
ATOM 646 O O . THR A 1 82 ? -11.102 -2.681 8.831 1.00 97.06 82 THR A O 1
ATOM 649 N N . THR A 1 83 ? -9.614 -3.920 7.685 1.00 97.19 83 THR A N 1
ATOM 650 C CA . THR A 1 83 ? -9.849 -5.144 8.460 1.00 97.19 83 THR A CA 1
ATOM 651 C C . THR A 1 83 ? -9.423 -4.969 9.910 1.00 97.19 83 THR A C 1
ATOM 653 O O . THR A 1 83 ? -10.198 -5.289 10.811 1.00 97.19 83 THR A O 1
ATOM 656 N N . ASP A 1 84 ? -8.252 -4.380 10.147 1.00 96.94 84 ASP A N 1
ATOM 657 C CA . ASP A 1 84 ? -7.733 -4.136 11.492 1.00 96.94 84 ASP A CA 1
ATOM 658 C C . ASP A 1 84 ? -8.635 -3.169 12.260 1.00 96.94 84 ASP A C 1
ATOM 660 O O . ASP A 1 84 ? -8.979 -3.412 13.416 1.00 96.94 84 ASP A O 1
ATOM 664 N N . ASN A 1 85 ? -9.103 -2.100 11.610 1.00 96.31 85 ASN A N 1
ATOM 665 C CA . ASN A 1 85 ? -10.033 -1.160 12.225 1.00 96.31 85 ASN A CA 1
ATOM 666 C C . ASN A 1 85 ? -11.364 -1.831 12.599 1.00 96.31 85 ASN A C 1
ATOM 668 O O . ASN A 1 85 ? -11.890 -1.592 13.688 1.00 96.31 85 ASN A O 1
ATOM 672 N N . ALA A 1 86 ? -11.890 -2.709 11.741 1.00 95.81 86 ALA A N 1
ATOM 673 C CA . ALA A 1 86 ? -13.110 -3.455 12.031 1.00 95.81 86 ALA A CA 1
ATOM 674 C C . ALA A 1 86 ? -12.929 -4.407 13.228 1.00 95.81 86 ALA A C 1
ATOM 676 O O . ALA A 1 86 ? -13.806 -4.482 14.095 1.00 95.81 86 ALA A O 1
ATOM 677 N N . VAL A 1 87 ? -11.783 -5.094 13.309 1.00 96.38 87 VAL A N 1
ATOM 678 C CA . VAL A 1 87 ? -11.426 -5.957 14.446 1.00 96.38 87 VAL A CA 1
ATOM 679 C C . VAL A 1 87 ? -11.317 -5.137 15.729 1.00 96.38 87 VAL A C 1
ATOM 681 O O . VAL A 1 87 ? -12.024 -5.429 16.694 1.00 96.38 87 VAL A O 1
ATOM 684 N N . LEU A 1 88 ? -10.529 -4.060 15.723 1.00 95.94 88 LEU A N 1
ATOM 685 C CA . LEU A 1 88 ? -10.340 -3.188 16.885 1.00 95.94 88 LEU A CA 1
ATOM 686 C C . LEU A 1 88 ? -11.654 -2.559 17.351 1.00 95.94 88 LEU A C 1
ATOM 688 O O . LEU A 1 88 ? -11.913 -2.477 18.549 1.00 95.94 88 LEU A O 1
ATOM 692 N N . THR A 1 89 ? -12.519 -2.153 16.422 1.00 94.19 89 THR A N 1
ATOM 693 C CA . THR A 1 89 ? -13.845 -1.612 16.748 1.00 94.19 89 THR A CA 1
ATOM 694 C C . THR A 1 89 ? -14.712 -2.659 17.447 1.00 94.19 89 THR A C 1
ATOM 696 O O . THR A 1 89 ? -15.362 -2.362 18.453 1.00 94.19 89 THR A O 1
ATOM 699 N N . LYS A 1 90 ? -14.697 -3.906 16.961 1.00 95.62 90 LYS A N 1
ATOM 700 C CA . LYS A 1 90 ? -15.429 -5.023 17.574 1.00 95.62 90 LYS A CA 1
ATOM 701 C C . LYS A 1 90 ? -14.892 -5.365 18.965 1.00 95.62 90 LYS A C 1
ATOM 703 O O . LYS A 1 90 ? -15.681 -5.601 19.884 1.00 95.62 90 LYS A O 1
ATOM 708 N N . GLU A 1 91 ? -13.576 -5.385 19.133 1.00 95.12 91 GLU A N 1
ATOM 709 C CA . GLU A 1 91 ? -12.932 -5.599 20.430 1.00 95.12 91 GLU A CA 1
ATOM 710 C C . GLU A 1 91 ? -13.276 -4.474 21.404 1.00 95.12 91 GLU A C 1
ATOM 712 O O . GLU A 1 91 ? -13.719 -4.738 22.518 1.00 95.12 91 GLU A O 1
ATOM 717 N N . ASN A 1 92 ? -13.187 -3.217 20.965 1.00 92.50 92 ASN A N 1
ATOM 718 C CA . ASN A 1 92 ? -13.538 -2.060 21.780 1.00 92.50 92 ASN A CA 1
ATOM 719 C C . ASN A 1 92 ? -15.002 -2.112 22.235 1.00 92.50 92 ASN A C 1
ATOM 721 O O . ASN A 1 92 ? -15.298 -1.868 23.404 1.00 92.50 92 ASN A O 1
ATOM 725 N N . PHE A 1 93 ? -15.917 -2.487 21.338 1.00 93.12 93 PHE A N 1
ATOM 726 C CA . PHE A 1 93 ? -17.321 -2.692 21.681 1.00 93.12 93 PHE A CA 1
ATOM 727 C C . PHE A 1 93 ? -17.506 -3.812 22.717 1.00 93.12 93 PHE A C 1
ATOM 729 O O . PHE A 1 93 ? -18.251 -3.643 23.684 1.00 93.12 93 PHE A O 1
ATOM 736 N N . SER A 1 94 ? -16.804 -4.934 22.546 1.00 93.56 94 SER A N 1
ATOM 737 C CA . SER A 1 94 ? -16.871 -6.077 23.466 1.00 93.56 94 SER A CA 1
ATOM 738 C C . SER A 1 94 ? -16.354 -5.702 24.857 1.00 93.56 94 SER A C 1
ATOM 740 O O . SER A 1 94 ? -17.055 -5.908 25.845 1.00 93.56 94 SER A O 1
ATOM 742 N N . LEU A 1 95 ? -15.201 -5.032 24.929 1.00 91.56 95 LEU A N 1
ATOM 743 C CA . LEU A 1 95 ? -14.614 -4.537 26.175 1.00 91.56 95 LEU A CA 1
ATOM 744 C C . LEU A 1 95 ? -15.512 -3.512 26.871 1.00 91.56 95 LEU A C 1
ATOM 746 O O . LEU A 1 95 ? -15.690 -3.570 28.084 1.00 91.56 95 LEU A O 1
ATOM 750 N N . ARG A 1 96 ? -16.125 -2.584 26.124 1.00 86.75 96 ARG A N 1
ATOM 751 C CA . ARG A 1 96 ? -17.094 -1.634 26.696 1.00 86.75 96 ARG A CA 1
ATOM 752 C C . ARG A 1 96 ? -18.295 -2.355 27.296 1.00 86.75 96 ARG A C 1
ATOM 754 O O . ARG A 1 96 ? -18.746 -1.978 28.373 1.00 86.75 96 ARG A O 1
ATOM 761 N N . ARG A 1 97 ? -18.801 -3.393 26.628 1.00 89.38 97 ARG A N 1
ATOM 762 C CA . ARG A 1 97 ? -19.913 -4.205 27.134 1.00 89.38 97 ARG A CA 1
ATOM 763 C C . ARG A 1 97 ? -19.529 -4.972 28.402 1.00 89.38 97 ARG A C 1
ATOM 765 O O . ARG A 1 97 ? -20.314 -5.002 29.349 1.00 89.38 97 ARG A O 1
ATOM 772 N N . GLU A 1 98 ? -18.337 -5.559 28.442 1.00 88.38 98 GLU A N 1
ATOM 773 C CA . GLU A 1 98 ? -17.803 -6.217 29.641 1.00 88.38 98 GLU A CA 1
ATOM 774 C C . GLU A 1 98 ? -17.636 -5.226 30.796 1.00 88.38 98 GLU A C 1
ATOM 776 O O . GLU A 1 98 ? -18.063 -5.510 31.913 1.00 88.38 98 GLU A O 1
ATOM 781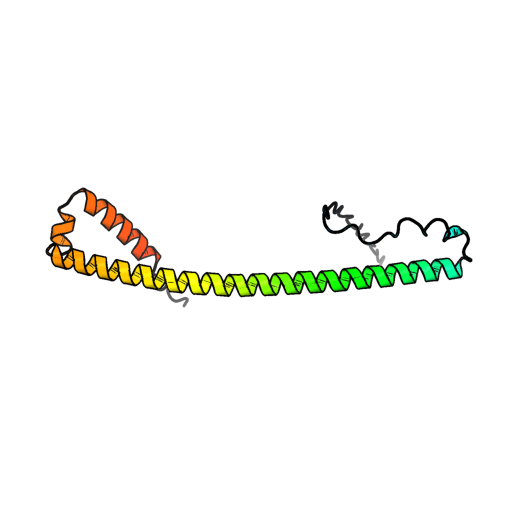 N N . LEU A 1 99 ? -17.111 -4.030 30.518 1.00 85.31 99 LEU A N 1
ATOM 782 C CA . LEU A 1 99 ? -16.957 -2.963 31.504 1.00 85.31 99 LEU A CA 1
ATOM 783 C C . LEU A 1 99 ? -18.315 -2.552 32.086 1.00 85.31 99 LEU A C 1
ATOM 785 O O . LEU A 1 99 ? -18.452 -2.490 33.305 1.00 85.31 99 LEU A O 1
ATOM 789 N N . ILE A 1 100 ? -19.332 -2.335 31.244 1.00 84.38 100 ILE A N 1
ATOM 790 C CA . ILE A 1 100 ? -20.702 -2.039 31.699 1.00 84.38 100 ILE A CA 1
ATOM 791 C C . ILE A 1 100 ? -21.217 -3.161 32.607 1.00 84.38 100 ILE A C 1
ATOM 793 O O . ILE A 1 100 ? -21.701 -2.885 33.702 1.00 84.38 100 ILE A O 1
ATOM 797 N N . THR A 1 101 ? -21.039 -4.418 32.197 1.00 86.12 101 THR A N 1
ATOM 798 C CA . THR A 1 101 ? -21.492 -5.586 32.969 1.00 86.12 101 THR A CA 1
ATOM 799 C C . THR A 1 101 ? -20.821 -5.647 34.346 1.00 86.12 101 THR A C 1
ATOM 801 O O . THR A 1 101 ? -21.486 -5.877 35.354 1.00 86.12 101 THR A O 1
ATOM 804 N N . LEU A 1 102 ? -19.509 -5.403 34.417 1.00 83.25 102 LEU A N 1
ATOM 805 C CA . LEU A 1 102 ? -18.763 -5.377 35.679 1.00 83.25 102 LEU A CA 1
ATOM 806 C C . LEU A 1 102 ? -19.187 -4.208 36.577 1.00 83.25 102 LEU A C 1
ATOM 808 O O . LEU A 1 102 ? -19.335 -4.390 37.784 1.00 83.25 102 LEU A O 1
ATOM 812 N N . VAL A 1 103 ? -19.420 -3.028 35.997 1.00 83.00 103 VAL A N 1
ATOM 813 C CA . VAL A 1 103 ? -19.914 -1.845 36.719 1.00 83.00 103 VAL A CA 1
ATOM 814 C C . VAL A 1 103 ? -21.302 -2.092 37.311 1.00 83.00 103 VAL A C 1
ATOM 816 O O . VAL A 1 103 ? -21.572 -1.690 38.444 1.00 83.00 103 VAL A O 1
ATOM 819 N N . GLU A 1 104 ? -22.190 -2.752 36.571 1.00 82.69 104 GLU A N 1
ATOM 820 C CA . GLU A 1 104 ? -23.513 -3.138 37.069 1.00 82.69 104 GLU A CA 1
ATOM 821 C C . GLU A 1 104 ? -23.392 -4.124 38.239 1.00 82.69 104 GLU A C 1
ATOM 823 O O . GLU A 1 104 ? -24.000 -3.910 39.289 1.00 82.69 104 GLU A O 1
ATOM 828 N N . GLN A 1 105 ? -22.540 -5.147 38.107 1.00 83.31 105 GLN A N 1
ATOM 829 C CA . GLN A 1 105 ? -22.286 -6.134 39.164 1.00 83.31 105 GLN A CA 1
ATOM 830 C C . GLN A 1 105 ? -21.682 -5.518 40.432 1.00 83.31 105 GLN A C 1
ATOM 832 O O . GLN A 1 105 ? -21.980 -5.972 41.536 1.00 83.31 105 GLN A O 1
ATOM 837 N N . SER A 1 106 ? -20.862 -4.473 40.306 1.00 78.19 106 SER A N 1
ATOM 838 C CA . SER A 1 106 ? -20.245 -3.797 41.451 1.00 78.19 106 SER A CA 1
ATOM 839 C C . SER A 1 106 ? -21.178 -2.830 42.191 1.00 78.19 106 SER A C 1
ATOM 841 O O . SER A 1 106 ? -20.750 -2.218 43.168 1.00 78.19 106 SER A O 1
ATOM 843 N N . GLY A 1 107 ? -22.432 -2.653 41.758 1.00 77.88 107 GLY A N 1
ATOM 844 C CA . GLY A 1 107 ? -23.365 -1.688 42.356 1.00 77.88 107 GLY A CA 1
ATOM 845 C C . GLY A 1 107 ? -23.311 -0.288 41.730 1.00 77.88 107 GLY A C 1
ATOM 846 O O . GLY A 1 107 ? -23.661 0.698 42.378 1.00 77.88 107 GLY A O 1
ATOM 847 N N . GLY A 1 108 ? -22.882 -0.194 40.469 1.00 74.00 108 GLY A N 1
ATOM 848 C CA . GLY A 1 108 ? -22.844 1.034 39.678 1.00 74.00 108 GLY A CA 1
ATOM 849 C C . GLY A 1 108 ? -21.533 1.821 39.782 1.00 74.00 108 GLY A C 1
ATOM 850 O O . GLY A 1 108 ? -20.665 1.560 40.609 1.00 74.00 108 GLY A O 1
ATOM 851 N N . VAL A 1 109 ? -21.393 2.846 38.935 1.00 69.50 109 VAL A N 1
ATOM 852 C CA . VAL A 1 109 ? -20.175 3.682 38.842 1.00 69.50 109 VAL A CA 1
ATOM 853 C C . VAL A 1 109 ? -19.863 4.392 40.168 1.00 69.50 109 VAL A C 1
ATOM 855 O O . VAL A 1 109 ? -18.703 4.647 40.483 1.00 69.50 109 VAL A O 1
ATOM 858 N N . ALA A 1 110 ? -20.896 4.682 40.967 1.00 64.25 110 ALA A N 1
ATOM 859 C CA . ALA A 1 110 ? -20.767 5.343 42.261 1.00 64.25 110 ALA A CA 1
ATOM 860 C C . ALA A 1 110 ? -19.974 4.503 43.278 1.00 64.25 110 ALA A C 1
ATOM 862 O O . ALA A 1 110 ? -19.128 5.056 43.980 1.00 64.25 110 ALA A O 1
ATOM 863 N N . SER A 1 111 ? -20.175 3.179 43.318 1.00 62.88 111 SER A N 1
ATOM 864 C CA . SER A 1 111 ? -19.416 2.300 44.221 1.00 62.88 111 SER A CA 1
ATOM 865 C C . SER A 1 111 ? -17.954 2.173 43.783 1.00 62.88 111 SER A C 1
ATOM 867 O O . SER A 1 111 ? -17.052 2.208 44.617 1.00 62.88 111 SER A O 1
ATOM 869 N N . LEU A 1 112 ? -17.706 2.127 42.469 1.00 63.69 112 LEU A N 1
ATOM 870 C CA . LEU A 1 112 ? -16.363 2.065 41.891 1.00 63.69 112 LEU A CA 1
ATOM 871 C C . LEU A 1 112 ? -15.577 3.366 42.108 1.00 63.69 112 LEU A C 1
ATOM 873 O O . LEU A 1 112 ? -14.376 3.333 42.363 1.00 63.69 112 LEU A O 1
ATOM 877 N N . SER A 1 113 ? -16.258 4.516 42.052 1.00 60.84 113 SER A N 1
ATOM 878 C CA . SER A 1 113 ? -15.657 5.839 42.265 1.00 60.84 113 SER A CA 1
ATOM 879 C C . SER A 1 113 ? -15.201 6.103 43.704 1.00 60.84 113 SER A C 1
ATOM 881 O O . SER A 1 113 ? -14.448 7.045 43.932 1.00 60.84 113 SER A O 1
ATOM 883 N N . MET A 1 114 ? -15.617 5.273 44.667 1.00 61.12 114 MET A N 1
ATOM 884 C CA . MET A 1 114 ? -15.122 5.327 46.048 1.00 61.12 114 MET A CA 1
ATOM 885 C C . MET A 1 114 ? -13.762 4.634 46.227 1.00 61.12 114 MET A C 1
ATOM 887 O O . MET A 1 114 ? -13.157 4.748 47.291 1.00 61.12 114 MET A O 1
ATOM 891 N N . ILE A 1 115 ? -13.263 3.923 45.209 1.00 62.44 115 ILE A N 1
ATOM 892 C CA . ILE A 1 115 ? -11.952 3.267 45.239 1.00 62.44 115 ILE A CA 1
ATOM 893 C C . ILE A 1 115 ? -10.908 4.252 44.673 1.00 62.44 115 ILE A C 1
ATOM 895 O O . ILE A 1 115 ? -10.955 4.552 43.476 1.00 62.44 115 ILE A O 1
ATOM 899 N N . PRO A 1 116 ? -9.936 4.739 45.475 1.00 58.94 116 PRO A N 1
ATOM 900 C CA . PRO A 1 116 ? -9.038 5.839 45.089 1.00 58.94 116 PRO A CA 1
ATOM 901 C C . PRO A 1 116 ? -8.260 5.621 43.779 1.00 58.94 116 PRO A C 1
ATOM 903 O O . PRO A 1 116 ? -8.061 6.556 43.010 1.00 58.94 116 PRO A O 1
ATOM 906 N N . ASN A 1 117 ? -7.874 4.379 43.466 1.00 65.38 117 ASN A N 1
ATOM 907 C CA . ASN A 1 117 ? -7.152 4.052 42.225 1.00 65.38 117 ASN A CA 1
ATOM 908 C C . ASN A 1 117 ? -8.032 4.071 40.959 1.00 65.38 117 ASN A C 1
ATOM 910 O O . ASN A 1 117 ? -7.515 4.144 39.843 1.00 65.38 117 ASN A O 1
ATOM 914 N N . ILE A 1 118 ? -9.356 4.006 41.104 1.00 63.75 118 ILE A N 1
ATOM 915 C CA . ILE A 1 118 ? -10.292 3.934 39.975 1.00 63.75 118 ILE A CA 1
ATOM 916 C C . ILE A 1 118 ? -10.699 5.339 39.509 1.00 63.75 118 ILE A C 1
ATOM 918 O O . ILE A 1 118 ? -10.945 5.535 38.318 1.00 63.75 118 ILE A O 1
ATOM 922 N N . GLN A 1 119 ? -10.672 6.343 40.395 1.00 59.31 119 GLN A N 1
ATOM 923 C CA . GLN A 1 119 ? -10.946 7.744 40.042 1.00 59.31 119 GLN A CA 1
ATOM 924 C C . GLN A 1 119 ? -9.984 8.292 38.977 1.00 59.31 119 GLN A C 1
ATOM 926 O O . GLN A 1 119 ? -10.445 8.803 37.957 1.00 59.31 119 GLN A O 1
ATOM 931 N N . ALA A 1 120 ? -8.671 8.103 39.146 1.00 68.94 120 ALA A N 1
ATOM 932 C CA . ALA A 1 120 ? -7.671 8.576 38.179 1.00 68.94 120 ALA A CA 1
ATOM 933 C C . ALA A 1 120 ? -7.820 7.912 36.792 1.00 68.94 120 ALA A C 1
ATOM 935 O O . ALA A 1 120 ? -7.626 8.542 35.747 1.00 68.94 120 ALA A O 1
ATOM 936 N N . SER A 1 121 ? -8.221 6.637 36.775 1.00 68.31 121 SER A N 1
ATOM 937 C CA . SER A 1 121 ? -8.465 5.884 35.538 1.00 68.31 121 SER A CA 1
ATOM 938 C C . SER A 1 121 ? -9.750 6.342 34.831 1.00 68.31 121 SER A C 1
ATOM 940 O O . SER A 1 121 ? -9.770 6.467 33.607 1.00 68.31 121 SER A O 1
ATOM 942 N N . LEU A 1 122 ? -10.810 6.655 35.588 1.00 68.19 122 LEU A N 1
ATOM 943 C CA . LEU A 1 122 ? -12.070 7.199 35.066 1.00 68.19 122 LEU A CA 1
ATOM 944 C C . LEU A 1 122 ? -11.906 8.605 34.475 1.00 68.19 122 LEU A C 1
ATOM 946 O O . LEU A 1 122 ? -12.488 8.895 33.431 1.00 68.19 122 LEU A O 1
ATOM 950 N N . GLU A 1 123 ? -11.119 9.473 35.110 1.00 69.38 123 GLU A N 1
ATOM 951 C CA . GLU A 1 123 ? -10.822 10.813 34.584 1.00 69.38 123 GLU A CA 1
ATOM 952 C C . GLU A 1 123 ? -10.039 10.745 33.272 1.00 69.38 123 GLU A C 1
ATOM 954 O O . GLU A 1 123 ? -10.398 11.411 32.300 1.00 69.38 123 GLU A O 1
ATOM 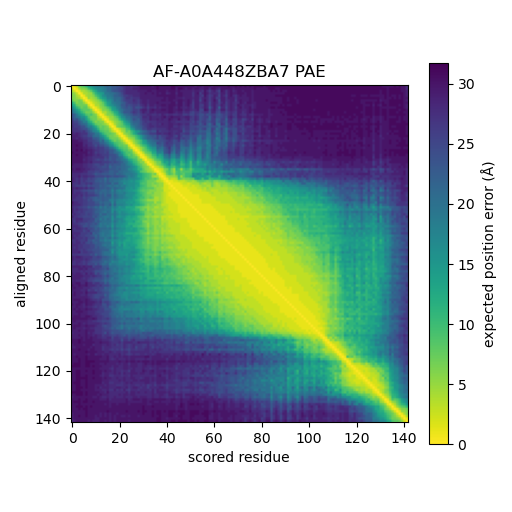959 N N . SER A 1 124 ? -9.041 9.862 33.205 1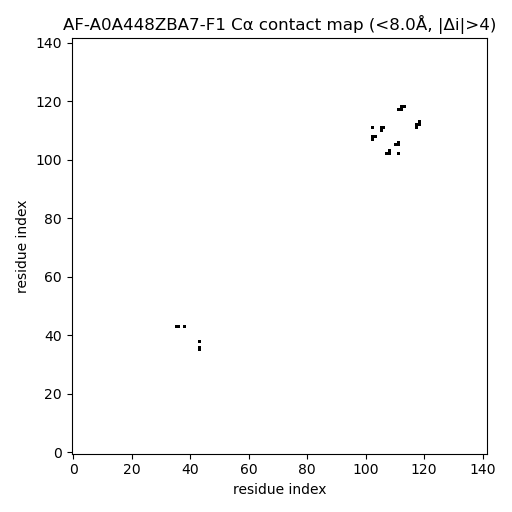.00 69.38 124 SER A N 1
ATOM 960 C CA . SER A 1 124 ? -8.284 9.618 31.975 1.00 69.38 124 SER A CA 1
ATOM 961 C C . SER A 1 124 ? -9.189 9.075 30.861 1.00 69.38 124 SER A C 1
ATOM 963 O O . SER A 1 124 ? -9.166 9.578 29.740 1.00 69.38 124 SER A O 1
ATOM 965 N N . ALA A 1 125 ? -10.065 8.109 31.165 1.00 68.06 125 ALA A N 1
ATOM 966 C CA . ALA A 1 125 ? -11.030 7.569 30.204 1.00 68.06 125 ALA A CA 1
ATOM 967 C C . ALA A 1 125 ? -12.041 8.621 29.704 1.00 68.06 125 ALA A C 1
ATOM 969 O O . ALA A 1 125 ? -12.406 8.617 28.526 1.00 68.06 125 ALA A O 1
ATOM 970 N N . ARG A 1 126 ? -12.466 9.556 30.567 1.00 68.81 126 ARG A N 1
ATOM 971 C CA . ARG A 1 126 ? -13.311 10.699 30.175 1.00 68.81 126 ARG A CA 1
ATOM 972 C C . ARG A 1 126 ? -12.584 11.661 29.238 1.00 68.81 126 ARG A C 1
ATOM 974 O O . ARG A 1 126 ? -13.188 12.121 28.273 1.00 68.81 126 ARG A O 1
ATOM 981 N N . ALA A 1 127 ? -11.300 11.928 29.475 1.00 70.12 127 ALA A N 1
ATOM 982 C CA . ALA A 1 127 ? -10.498 12.761 28.580 1.00 70.12 127 ALA A CA 1
ATOM 983 C C . ALA A 1 127 ? -10.412 12.157 27.166 1.00 70.12 127 ALA A C 1
ATOM 985 O O . ALA A 1 127 ? -10.570 12.878 26.182 1.00 70.12 127 ALA A O 1
ATOM 986 N N . PHE A 1 128 ? -10.264 10.832 27.055 1.00 62.78 128 PHE A N 1
ATOM 987 C CA . PHE A 1 128 ? -10.289 10.139 25.762 1.00 62.78 128 PHE A CA 1
ATOM 988 C C . PHE A 1 128 ? -11.666 10.162 25.086 1.00 62.78 128 PHE A C 1
ATOM 990 O O . PHE A 1 128 ? -11.739 10.332 23.870 1.00 62.78 128 PHE A O 1
ATOM 997 N N . ALA A 1 129 ? -12.757 10.026 25.845 1.00 62.94 129 ALA A N 1
ATOM 998 C CA . ALA A 1 129 ? -14.111 10.106 25.292 1.00 62.94 129 ALA A CA 1
ATOM 999 C C . ALA A 1 129 ? -14.410 11.486 24.676 1.00 62.94 129 ALA A C 1
ATOM 1001 O O . ALA A 1 129 ? -15.035 11.553 23.622 1.00 62.94 129 ALA A O 1
ATOM 1002 N N . ASN A 1 130 ? -13.899 12.565 25.276 1.00 62.34 130 ASN A N 1
ATOM 1003 C CA . ASN A 1 130 ? -14.077 13.929 24.769 1.00 62.34 130 ASN A CA 1
ATOM 1004 C C . ASN A 1 130 ? -13.283 14.223 23.481 1.00 62.34 130 ASN A C 1
ATOM 1006 O O . ASN A 1 130 ? -13.653 15.132 22.747 1.00 62.34 130 ASN A O 1
ATOM 1010 N N . LEU A 1 131 ? -12.213 13.473 23.181 1.00 57.28 131 LEU A N 1
ATOM 1011 C CA . LEU A 1 131 ? -11.479 13.596 21.910 1.00 57.28 131 LEU A CA 1
ATOM 1012 C C . LEU A 1 131 ? -12.122 12.807 20.759 1.00 57.28 131 LEU A C 1
ATOM 1014 O O . LEU A 1 131 ? -11.834 13.080 19.596 1.00 57.28 131 LEU A O 1
ATOM 1018 N N . ALA A 1 132 ? -12.956 11.812 21.069 1.00 54.53 132 ALA A N 1
ATOM 1019 C CA . ALA A 1 132 ? -13.550 10.915 20.080 1.00 54.53 132 ALA A CA 1
ATOM 1020 C C . ALA A 1 132 ? -14.801 11.490 19.384 1.00 54.53 132 ALA A C 1
ATOM 1022 O O . ALA A 1 132 ? -15.299 10.857 18.454 1.00 54.53 132 ALA A O 1
ATOM 1023 N N . ASP A 1 133 ? -15.290 12.670 19.790 1.00 47.72 133 ASP A N 1
ATOM 1024 C CA . ASP A 1 133 ? -16.398 13.369 19.127 1.00 47.72 133 ASP A CA 1
ATOM 1025 C C . ASP A 1 133 ? -15.930 14.669 18.434 1.00 47.72 133 ASP A C 1
ATOM 1027 O O . ASP A 1 133 ? -16.003 15.758 19.008 1.00 47.72 133 ASP A O 1
ATOM 1031 N N . PRO A 1 134 ? -15.434 14.592 17.185 1.00 53.00 134 PRO A N 1
ATOM 1032 C CA . PRO A 1 134 ? -15.067 15.767 16.397 1.00 53.00 134 PRO A CA 1
ATOM 1033 C C . PRO A 1 134 ? -16.274 16.492 15.767 1.00 53.00 134 PRO A C 1
ATOM 1035 O O . PRO A 1 134 ? -16.073 17.463 15.037 1.00 53.00 134 PRO A O 1
ATOM 1038 N N . THR A 1 135 ? -17.522 16.058 16.001 1.00 51.78 135 THR A N 1
ATOM 1039 C CA . THR A 1 135 ? -18.695 16.612 15.290 1.00 51.78 135 THR A CA 1
ATOM 1040 C C . THR A 1 135 ? -19.389 17.781 15.995 1.00 51.78 135 THR A C 1
ATOM 1042 O O . THR A 1 135 ? -20.188 18.475 15.370 1.00 51.78 135 THR A O 1
ATOM 1045 N N . ALA A 1 136 ? -19.027 18.099 17.241 1.00 46.53 136 ALA A N 1
ATOM 1046 C CA . ALA A 1 136 ? -19.600 19.233 17.979 1.00 46.53 136 ALA A CA 1
ATOM 1047 C C . ALA A 1 136 ? -18.968 20.608 17.645 1.00 46.53 136 ALA A C 1
ATOM 1049 O O . ALA A 1 136 ? -19.362 21.621 18.219 1.00 46.53 136 ALA A O 1
ATOM 1050 N N . GLY A 1 137 ? -17.982 20.657 16.738 1.00 45.03 137 GLY A N 1
ATOM 1051 C CA . GLY A 1 137 ? -17.190 21.857 16.433 1.00 45.03 137 GLY A CA 1
ATOM 1052 C C . GLY A 1 137 ? -17.531 22.599 15.136 1.00 45.03 137 GLY A C 1
ATOM 1053 O O . GLY A 1 137 ? -16.875 23.595 14.842 1.00 45.03 137 GLY A O 1
ATOM 1054 N N . VAL A 1 138 ? -18.523 22.164 14.349 1.00 45.50 138 VAL A N 1
ATOM 1055 C CA . VAL A 1 138 ? -18.964 22.925 13.162 1.00 45.50 138 VAL A CA 1
ATOM 1056 C C . VAL A 1 138 ? -19.979 23.982 13.604 1.00 45.50 138 VAL A C 1
ATOM 1058 O O . VAL A 1 138 ? -21.187 23.852 13.411 1.00 45.50 138 VAL A O 1
ATOM 1061 N N . ILE A 1 139 ? -19.474 25.028 14.259 1.00 45.25 139 ILE A N 1
ATOM 1062 C CA . ILE A 1 139 ? -20.215 26.270 14.474 1.00 45.25 139 ILE A CA 1
ATOM 1063 C C . ILE A 1 139 ? -20.226 27.020 13.141 1.00 45.25 139 ILE A C 1
ATOM 1065 O O . ILE A 1 139 ? -19.217 27.565 12.716 1.00 45.25 139 ILE A O 1
ATOM 1069 N N . SER A 1 140 ? -21.390 26.955 12.496 1.00 46.59 140 SER A N 1
ATOM 1070 C CA . SER A 1 140 ? -22.023 27.943 11.617 1.00 46.59 140 SER A CA 1
ATOM 1071 C C . SER A 1 140 ? -21.168 29.160 11.220 1.00 46.59 140 SER A C 1
ATOM 1073 O O . SER A 1 140 ? -21.087 30.128 11.974 1.00 46.59 140 SER A O 1
ATOM 1075 N N . ASP A 1 141 ? -20.642 29.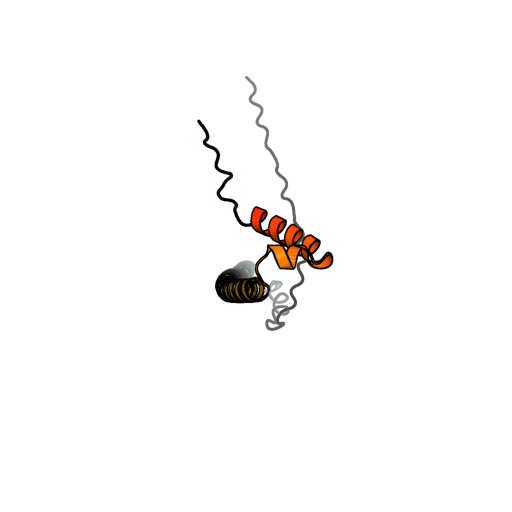154 9.994 1.00 42.66 141 ASP A N 1
ATOM 1076 C CA . ASP A 1 141 ? -20.290 30.392 9.296 1.00 42.66 141 ASP A CA 1
ATOM 1077 C C . ASP A 1 141 ? -21.588 31.053 8.811 1.00 42.66 141 ASP A C 1
ATOM 1079 O O . ASP A 1 141 ? -22.374 30.447 8.076 1.00 42.66 141 ASP A O 1
ATOM 1083 N N . ASN A 1 142 ? -21.816 32.283 9.263 1.00 41.69 142 ASN A N 1
ATOM 1084 C CA . ASN A 1 142 ? -22.805 33.219 8.738 1.00 41.69 142 ASN A CA 1
ATOM 1085 C C . ASN A 1 142 ? -22.084 34.536 8.448 1.00 41.69 142 ASN A C 1
ATOM 1087 O O . ASN A 1 142 ? -21.325 34.974 9.344 1.00 41.69 142 ASN A O 1
#